Protein AF-A0A1A0UJ85-F1 (afdb_monomer)

pLDDT: mean 73.75, std 11.55, range [39.06, 90.12]

Radius of gyration: 15.01 Å; Cα contacts (8 Å, |Δi|>4): 72; chains: 1; bounding box: 28×41×36 Å

Solvent-accessible surface area (backbone atoms only — not comparable to full-atom values): 4955 Å² total; per-residue (Å²): 130,86,64,77,72,65,51,57,61,52,50,51,53,54,50,53,74,68,47,96,57,63,52,69,43,54,46,66,63,73,82,66,48,78,54,97,90,41,81,48,48,77,58,70,62,63,44,66,77,56,80,63,62,59,41,78,38,71,37,69,67,33,54,56,50,49,54,53,52,52,51,53,52,54,54,57,58,74,76,106

Sequence (80 aa):
MDSGCLHVVEAAVDAQRRFELPVRMGIATGETKVRDGDYFGTVLHRVMAVGPGGHILVAELATSAYEQIDQARAQLQQLR

Mean predicted aligned error: 9.72 Å

Structure (mmCIF, N/CA/C/O backbone):
data_AF-A0A1A0UJ85-F1
#
_entry.id   AF-A0A1A0UJ85-F1
#
loop_
_atom_site.group_PDB
_atom_site.id
_atom_site.type_symbol
_atom_site.label_atom_id
_atom_site.label_alt_id
_atom_site.label_comp_id
_atom_site.label_asym_id
_atom_site.label_entity_id
_atom_site.label_seq_id
_atom_site.pdbx_PDB_ins_code
_atom_site.Cartn_x
_atom_site.Cartn_y
_atom_site.Cartn_z
_atom_site.occupancy
_atom_site.B_iso_or_e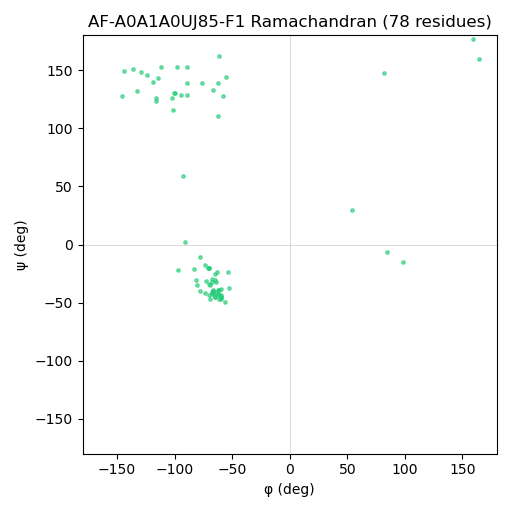quiv
_atom_site.auth_seq_id
_atom_site.auth_comp_id
_atom_site.auth_asym_id
_atom_site.auth_atom_id
_atom_site.pdbx_PDB_model_num
ATOM 1 N N . MET A 1 1 ? -3.251 11.606 -17.391 1.00 39.06 1 MET A N 1
ATOM 2 C CA . MET A 1 1 ? -2.468 10.406 -17.751 1.00 39.06 1 MET A CA 1
ATOM 3 C C . MET A 1 1 ? -2.272 9.630 -16.469 1.00 39.06 1 MET A C 1
ATOM 5 O O . MET A 1 1 ? -1.804 10.209 -15.496 1.00 39.06 1 MET A O 1
ATOM 9 N N . ASP A 1 2 ? -2.804 8.417 -16.460 1.00 44.62 2 ASP A N 1
ATOM 10 C CA . ASP A 1 2 ? -3.232 7.672 -15.280 1.00 44.62 2 ASP A CA 1
ATOM 11 C C . ASP A 1 2 ? -2.104 7.448 -14.261 1.00 44.62 2 ASP A C 1
ATOM 13 O O . ASP A 1 2 ? -0.995 7.027 -14.593 1.00 44.62 2 ASP A O 1
ATOM 17 N N . SER A 1 3 ? -2.374 7.815 -13.013 1.00 50.03 3 SER A N 1
ATOM 18 C CA . SER A 1 3 ? -1.423 7.819 -11.905 1.00 50.03 3 SER A CA 1
ATOM 19 C C . SER A 1 3 ? -1.502 6.493 -11.151 1.00 50.03 3 SER A C 1
ATOM 21 O O . SER A 1 3 ? -1.800 6.468 -9.962 1.00 50.03 3 SER A O 1
ATOM 23 N N . GLY A 1 4 ? -1.258 5.378 -11.847 1.00 51.31 4 GLY A N 1
ATOM 24 C CA . GLY A 1 4 ? -1.450 4.020 -11.312 1.00 51.31 4 GLY A CA 1
ATOM 25 C C . GLY A 1 4 ? -0.737 3.731 -9.982 1.00 51.31 4 GLY A C 1
ATOM 26 O O . GLY A 1 4 ? -1.183 2.884 -9.219 1.00 51.31 4 GLY A O 1
ATOM 27 N N . CYS A 1 5 ? 0.327 4.473 -9.672 1.00 49.34 5 CYS A N 1
ATOM 28 C CA . CYS A 1 5 ? 1.094 4.359 -8.436 1.00 49.34 5 CYS A CA 1
ATOM 29 C C . CYS A 1 5 ? 0.407 5.033 -7.223 1.00 49.34 5 CYS A C 1
ATOM 31 O O . CYS A 1 5 ? 0.384 4.447 -6.144 1.00 49.34 5 CYS A O 1
ATOM 33 N N . LEU A 1 6 ? -0.219 6.208 -7.373 1.00 54.28 6 LEU A N 1
ATOM 34 C CA . LEU A 1 6 ? -0.837 6.916 -6.232 1.00 54.28 6 LEU A CA 1
ATOM 35 C C . LEU A 1 6 ? -2.055 6.154 -5.666 1.00 54.28 6 LEU A C 1
ATOM 37 O O . LEU A 1 6 ? -2.304 6.164 -4.462 1.00 54.28 6 LEU A O 1
ATOM 41 N N . HIS A 1 7 ? -2.745 5.403 -6.529 1.00 72.62 7 HIS A N 1
ATOM 42 C CA . HIS A 1 7 ? -3.980 4.698 -6.190 1.00 72.62 7 HIS A CA 1
ATOM 43 C C . HIS A 1 7 ? -3.818 3.588 -5.143 1.00 72.62 7 HIS A C 1
ATOM 45 O O . HIS A 1 7 ? -4.787 3.265 -4.465 1.00 72.62 7 HIS A O 1
ATOM 51 N N . VAL A 1 8 ? -2.635 2.982 -4.983 1.00 77.06 8 VAL A N 1
ATOM 52 C CA . VAL A 1 8 ? -2.487 1.819 -4.083 1.00 77.06 8 VAL A CA 1
ATOM 53 C C . VAL A 1 8 ? -2.541 2.233 -2.612 1.00 77.06 8 VAL A C 1
ATOM 55 O O . VAL A 1 8 ? -3.185 1.564 -1.805 1.00 77.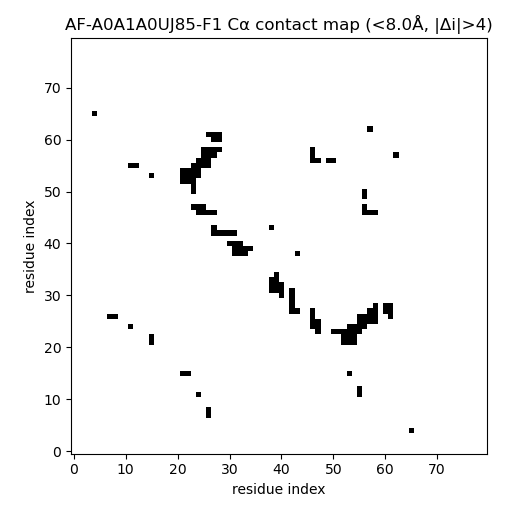06 8 VAL A O 1
ATOM 58 N N . VAL A 1 9 ? -1.891 3.345 -2.256 1.00 79.12 9 VAL A N 1
ATOM 59 C CA . VAL A 1 9 ? -1.922 3.860 -0.879 1.00 79.12 9 VAL A CA 1
ATOM 60 C C . VAL A 1 9 ? -3.305 4.415 -0.555 1.00 79.12 9 VAL A C 1
ATOM 62 O O . VAL A 1 9 ? -3.845 4.108 0.504 1.00 79.12 9 VAL A O 1
ATOM 65 N N . GLU A 1 10 ? -3.908 5.166 -1.478 1.00 82.81 10 GLU A N 1
ATOM 66 C CA . GLU A 1 10 ? -5.271 5.686 -1.320 1.00 82.81 10 GLU A CA 1
ATOM 67 C C . GLU A 1 10 ? -6.289 4.554 -1.152 1.00 82.81 10 GLU A C 1
ATOM 69 O O . GLU A 1 10 ? -7.071 4.572 -0.205 1.00 82.81 10 GLU A O 1
ATOM 74 N N . ALA A 1 11 ? -6.207 3.506 -1.976 1.00 85.44 11 ALA A N 1
ATOM 75 C CA . ALA A 1 11 ? -7.067 2.333 -1.849 1.00 85.44 11 ALA A CA 1
ATOM 76 C C . ALA A 1 11 ? -6.888 1.621 -0.500 1.00 85.44 11 ALA A C 1
ATOM 78 O O . ALA A 1 11 ? -7.873 1.187 0.097 1.00 85.44 11 ALA A O 1
ATOM 79 N N . ALA A 1 12 ? -5.657 1.519 0.012 1.00 84.38 12 ALA A N 1
ATOM 80 C CA . ALA A 1 12 ? -5.409 0.947 1.335 1.00 84.38 12 ALA A CA 1
ATOM 81 C C . ALA A 1 12 ? -5.992 1.824 2.459 1.00 84.38 12 ALA A C 1
ATOM 83 O O . ALA A 1 12 ? -6.560 1.300 3.419 1.00 84.38 12 ALA A O 1
ATOM 84 N N . VAL A 1 13 ? -5.901 3.153 2.340 1.00 87.00 13 VAL A N 1
ATOM 85 C CA . VAL A 1 13 ? -6.508 4.101 3.289 1.00 87.00 13 VAL A CA 1
ATOM 86 C C . VAL A 1 13 ? -8.033 4.002 3.265 1.00 87.00 13 VAL A C 1
ATOM 88 O O . VAL A 1 13 ? -8.662 3.929 4.324 1.00 87.00 13 VAL A O 1
ATOM 91 N N . ASP A 1 14 ? -8.634 3.953 2.081 1.00 89.81 14 ASP A N 1
ATOM 92 C CA . ASP A 1 14 ? -10.082 3.833 1.919 1.00 89.81 14 ASP A CA 1
ATOM 93 C C . ASP A 1 14 ? -10.602 2.484 2.420 1.00 89.81 14 ASP A C 1
ATOM 95 O O . ASP A 1 14 ? -11.627 2.432 3.104 1.00 89.81 14 ASP A O 1
ATOM 99 N N . ALA A 1 15 ? -9.867 1.399 2.163 1.00 86.56 15 ALA A N 1
ATOM 100 C CA . ALA A 1 15 ? -10.173 0.088 2.719 1.00 86.56 15 ALA A CA 1
ATOM 101 C C 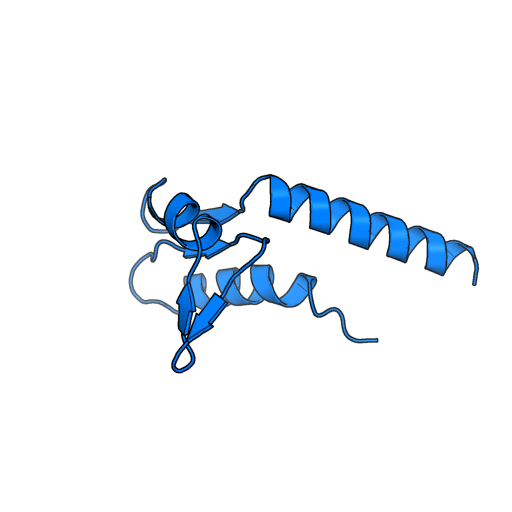. ALA A 1 15 ? -10.155 0.123 4.254 1.00 86.56 15 ALA A C 1
ATOM 103 O O . ALA A 1 15 ? -11.104 -0.346 4.883 1.00 86.56 15 ALA A O 1
ATOM 104 N N . GLN A 1 16 ? -9.139 0.749 4.862 1.00 87.56 16 GLN A N 1
ATOM 105 C CA . GLN A 1 16 ? -9.027 0.832 6.321 1.00 87.56 16 GLN A CA 1
ATOM 106 C C . GLN A 1 16 ? -10.226 1.535 6.961 1.00 87.56 16 GLN A C 1
ATOM 108 O O . GLN A 1 16 ? -10.692 1.133 8.023 1.00 87.56 16 GLN A O 1
ATOM 113 N N . ARG A 1 17 ? -10.744 2.578 6.307 1.00 88.69 17 ARG A N 1
ATOM 114 C CA . ARG A 1 17 ? -11.910 3.342 6.778 1.00 88.69 17 ARG A CA 1
ATOM 115 C C . ARG A 1 17 ? -13.224 2.570 6.673 1.00 88.69 17 ARG A C 1
ATOM 117 O O . ARG A 1 17 ? -14.194 2.953 7.320 1.00 88.69 17 ARG A O 1
ATOM 124 N N . ARG A 1 18 ? -13.276 1.534 5.831 1.00 90.12 18 ARG A N 1
ATOM 125 C CA . ARG A 1 18 ? -14.500 0.788 5.518 1.00 90.12 18 ARG A CA 1
ATOM 126 C C . ARG A 1 18 ? -14.663 -0.491 6.337 1.00 90.12 18 ARG A C 1
ATOM 128 O O . ARG A 1 18 ? -15.785 -0.975 6.455 1.00 90.12 18 ARG A O 1
ATOM 135 N N . PHE A 1 19 ? -13.582 -1.044 6.883 1.00 86.06 19 PHE A N 1
ATOM 136 C CA . PHE A 1 19 ? -13.666 -2.219 7.748 1.00 86.06 19 PHE A CA 1
ATOM 137 C C . PHE A 1 19 ? -14.181 -1.858 9.145 1.00 86.06 19 PHE A C 1
ATOM 139 O O . PHE A 1 19 ? -13.779 -0.864 9.740 1.00 86.06 19 PHE A O 1
ATOM 146 N N . GLU A 1 20 ? -15.055 -2.707 9.688 1.00 85.56 20 GLU A N 1
ATOM 147 C CA . GLU A 1 20 ? -15.638 -2.540 11.029 1.00 85.56 20 GLU A CA 1
ATOM 148 C C . GLU A 1 20 ? -14.618 -2.766 12.156 1.00 85.56 20 GLU A C 1
ATOM 150 O O . GLU A 1 20 ? -14.812 -2.315 13.284 1.00 85.56 20 GLU A O 1
ATOM 155 N N . LEU A 1 21 ? -13.516 -3.457 11.848 1.00 84.81 21 LEU A N 1
ATOM 156 C CA . LEU A 1 21 ? -12.393 -3.690 12.747 1.00 84.81 21 LEU A CA 1
ATOM 157 C C . LEU A 1 21 ? -11.098 -3.187 12.098 1.00 84.81 21 LEU A C 1
ATOM 159 O O . LEU A 1 21 ? -10.942 -3.333 10.885 1.00 84.81 21 LEU A O 1
ATOM 163 N N . PRO A 1 22 ? -10.133 -2.663 12.877 1.00 78.38 22 PRO A N 1
ATOM 164 C CA . PRO A 1 22 ? -8.849 -2.232 12.335 1.00 78.38 22 PRO A CA 1
ATOM 165 C C . PRO A 1 22 ? -8.096 -3.413 11.709 1.00 78.38 22 PRO A C 1
ATOM 167 O O . PRO A 1 22 ? -7.614 -4.300 12.422 1.00 78.38 22 PRO A O 1
ATOM 170 N N . VAL A 1 23 ? -7.953 -3.424 10.382 1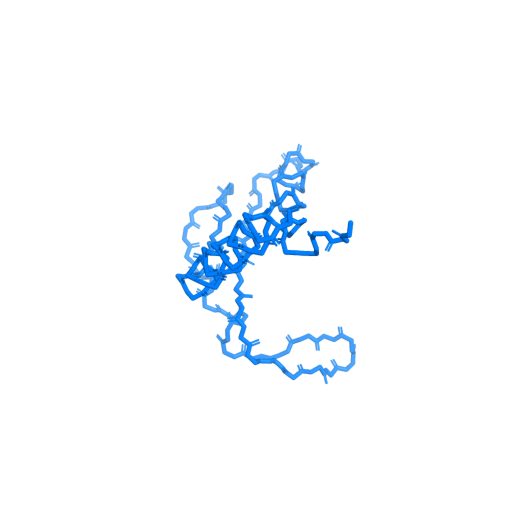.00 82.06 23 VAL A N 1
ATOM 171 C CA . VAL A 1 23 ? -7.206 -4.476 9.678 1.00 82.06 23 VAL A CA 1
ATOM 172 C C . VAL A 1 23 ? -5.733 -4.096 9.562 1.00 82.06 23 VAL A C 1
ATOM 174 O O . VAL A 1 23 ? -5.359 -2.923 9.590 1.00 82.06 23 VAL A O 1
ATOM 177 N N . ARG A 1 24 ? -4.851 -5.090 9.473 1.00 81.62 24 ARG A N 1
ATOM 178 C CA . ARG A 1 24 ? -3.431 -4.865 9.177 1.00 81.62 24 ARG A CA 1
ATOM 179 C C . ARG A 1 24 ? -3.226 -5.023 7.676 1.00 81.62 24 ARG A C 1
ATOM 181 O O . ARG A 1 24 ? -3.630 -6.042 7.123 1.00 81.62 24 ARG A O 1
ATOM 188 N N . MET A 1 25 ? -2.591 -4.046 7.038 1.00 83.50 25 MET A N 1
ATOM 189 C CA . MET A 1 25 ? -2.318 -4.072 5.599 1.00 83.50 25 MET A CA 1
ATOM 190 C C . MET A 1 25 ? -0.847 -3.781 5.311 1.00 83.50 25 MET A C 1
ATOM 192 O O . MET A 1 25 ? -0.193 -3.036 6.042 1.00 83.50 25 MET A O 1
ATOM 196 N N . GLY A 1 26 ? -0.328 -4.372 4.237 1.00 79.75 26 GLY A N 1
ATOM 197 C CA . GLY A 1 26 ? 1.057 -4.226 3.813 1.00 79.75 26 GLY A CA 1
ATOM 198 C C . GLY A 1 26 ? 1.179 -3.930 2.324 1.00 79.75 26 GLY A C 1
ATOM 199 O O . GLY A 1 26 ? 0.570 -4.616 1.510 1.00 79.75 26 GLY A O 1
ATOM 200 N N . ILE A 1 27 ? 1.988 -2.931 1.974 1.00 79.12 27 ILE A N 1
ATOM 201 C CA . ILE A 1 27 ? 2.300 -2.526 0.603 1.00 79.12 27 ILE A CA 1
ATOM 202 C C . ILE A 1 27 ? 3.789 -2.761 0.364 1.00 79.12 27 ILE A C 1
ATOM 204 O O . ILE A 1 27 ? 4.647 -2.273 1.104 1.00 79.12 27 ILE A O 1
ATOM 208 N N . ALA A 1 28 ? 4.107 -3.503 -0.689 1.00 78.50 28 ALA A N 1
ATOM 209 C CA . ALA A 1 28 ? 5.476 -3.769 -1.092 1.00 78.50 28 ALA A CA 1
ATOM 210 C C . ALA A 1 28 ? 5.583 -3.817 -2.615 1.00 78.50 28 ALA A C 1
ATOM 212 O O . ALA A 1 28 ? 4.648 -4.231 -3.297 1.00 78.50 28 ALA A O 1
ATOM 213 N N . THR A 1 29 ? 6.739 -3.418 -3.138 1.00 75.44 29 THR A N 1
ATOM 214 C CA . THR A 1 29 ? 7.084 -3.526 -4.556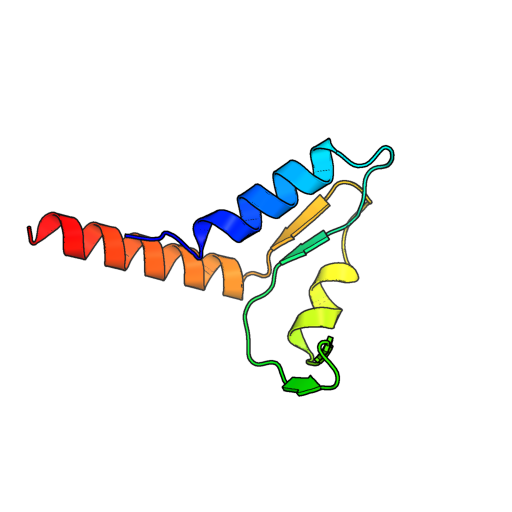 1.00 75.44 29 THR A CA 1
ATOM 215 C C . THR A 1 29 ? 8.237 -4.510 -4.715 1.00 75.44 29 THR A C 1
ATOM 217 O O . THR A 1 29 ? 9.123 -4.604 -3.861 1.00 75.44 29 THR A O 1
ATOM 220 N N . GLY A 1 30 ? 8.213 -5.287 -5.792 1.00 74.56 30 GLY A N 1
ATOM 221 C CA . GLY A 1 30 ? 9.269 -6.237 -6.114 1.00 74.56 30 GLY A CA 1
ATOM 222 C C . GLY A 1 30 ? 8.790 -7.330 -7.058 1.00 74.56 30 GLY A C 1
ATOM 223 O O . GLY A 1 30 ? 7.618 -7.381 -7.431 1.00 74.56 30 GLY A O 1
ATOM 224 N N . GLU A 1 31 ? 9.710 -8.204 -7.450 1.00 72.06 31 GLU A N 1
ATOM 225 C CA . GLU A 1 31 ? 9.394 -9.321 -8.335 1.00 72.06 31 GLU A CA 1
ATOM 226 C C . GLU A 1 31 ? 8.462 -10.322 -7.647 1.00 72.06 31 GLU A C 1
ATOM 228 O O . GLU A 1 31 ? 8.676 -10.740 -6.505 1.00 72.06 31 GLU A O 1
ATOM 233 N N . THR A 1 32 ? 7.419 -10.726 -8.367 1.00 75.25 32 THR A N 1
ATOM 234 C CA . THR A 1 32 ? 6.447 -11.719 -7.912 1.00 75.25 32 THR A CA 1
ATOM 235 C C . THR A 1 32 ? 6.141 -12.693 -9.038 1.00 75.25 32 THR A C 1
ATOM 237 O O . THR A 1 32 ? 6.231 -12.361 -10.221 1.00 75.25 32 THR A O 1
ATOM 240 N N . LYS A 1 33 ? 5.795 -13.925 -8.668 1.00 78.44 33 LYS A N 1
ATOM 241 C CA . LYS A 1 33 ? 5.289 -14.935 -9.598 1.00 78.44 33 LYS A CA 1
ATOM 242 C C . LYS A 1 33 ? 3.776 -14.996 -9.477 1.00 78.44 33 LYS A C 1
ATOM 244 O O . LYS A 1 33 ? 3.268 -15.134 -8.367 1.00 78.44 33 LYS A O 1
ATOM 249 N N . VAL A 1 34 ? 3.083 -14.939 -10.610 1.00 80.62 34 VAL A N 1
ATOM 250 C CA . VAL A 1 34 ? 1.634 -15.154 -10.669 1.00 80.62 34 VAL A CA 1
ATOM 251 C C . VAL A 1 34 ? 1.364 -16.638 -10.883 1.00 80.62 34 VAL A C 1
ATOM 253 O O . VAL A 1 34 ? 1.931 -17.246 -11.793 1.00 80.62 34 VAL A O 1
ATOM 256 N N . ARG A 1 35 ? 0.508 -17.227 -10.052 1.00 82.38 35 ARG A N 1
ATOM 257 C CA . ARG A 1 35 ? 0.024 -18.602 -10.205 1.00 82.38 35 ARG A CA 1
ATOM 258 C C . ARG A 1 35 ? -1.420 -18.672 -9.730 1.00 82.38 35 ARG A C 1
ATOM 260 O O . ARG A 1 35 ? -1.705 -18.235 -8.626 1.00 82.38 35 ARG A O 1
ATOM 267 N N . ASP A 1 36 ? -2.304 -19.208 -10.568 1.00 83.44 36 ASP A N 1
ATOM 268 C CA . ASP A 1 36 ? -3.739 -19.363 -10.278 1.00 83.44 36 ASP A CA 1
ATOM 269 C C . ASP A 1 36 ? -4.444 -18.056 -9.856 1.00 83.44 36 ASP A C 1
ATOM 271 O O . ASP A 1 36 ? -5.405 -18.070 -9.099 1.00 83.44 36 ASP A O 1
ATOM 275 N N . GLY A 1 37 ? -3.965 -16.909 -10.355 1.00 79.81 37 GLY A N 1
ATOM 276 C CA . GLY A 1 37 ? -4.485 -15.581 -9.998 1.00 79.81 37 GLY A CA 1
ATOM 277 C C . GLY A 1 37 ? -3.898 -14.985 -8.715 1.00 79.81 37 GLY A C 1
ATOM 278 O O . GLY A 1 37 ? -4.117 -13.807 -8.450 1.00 79.81 37 GLY A O 1
ATOM 279 N N . ASP A 1 38 ? -3.092 -15.752 -7.980 1.00 76.25 38 ASP A N 1
ATOM 280 C CA . ASP A 1 38 ? -2.404 -15.308 -6.771 1.00 76.25 38 ASP A CA 1
ATOM 281 C C . ASP A 1 38 ? -0.951 -14.903 -7.045 1.00 76.25 38 ASP A C 1
ATOM 283 O O . ASP A 1 38 ? -0.281 -15.408 -7.953 1.00 76.25 38 ASP A O 1
ATOM 287 N N . TYR A 1 39 ? -0.442 -13.999 -6.207 1.00 74.88 39 TYR A N 1
ATOM 288 C CA . TYR A 1 39 ? 0.932 -13.507 -6.258 1.00 74.88 39 TYR A CA 1
ATOM 289 C C . TYR A 1 39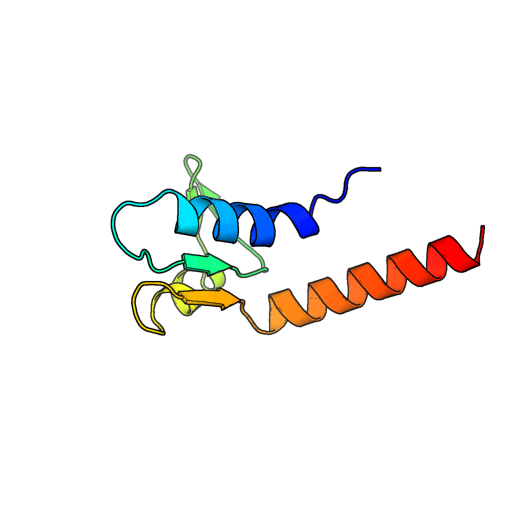 ? 1.786 -14.172 -5.176 1.00 74.88 39 TYR A C 1
ATOM 291 O O . TYR A 1 39 ? 1.485 -14.102 -3.986 1.00 74.88 39 TYR A O 1
ATOM 299 N N . PHE A 1 40 ? 2.904 -14.771 -5.580 1.00 70.00 40 PHE A N 1
ATOM 300 C CA . PHE A 1 40 ? 3.853 -15.433 -4.688 1.00 70.00 40 PHE A CA 1
ATOM 301 C C . PHE A 1 40 ? 5.229 -14.766 -4.768 1.00 70.00 40 PHE A C 1
ATOM 303 O O . PHE A 1 40 ? 5.716 -14.428 -5.848 1.00 70.00 40 PHE A O 1
ATOM 310 N N . GLY A 1 41 ? 5.892 -14.613 -3.623 1.00 68.06 41 GLY A N 1
ATOM 311 C CA . GLY A 1 41 ? 7.237 -14.045 -3.546 1.00 68.06 41 GLY A CA 1
ATOM 312 C C . GLY A 1 41 ? 7.611 -13.630 -2.126 1.00 68.06 41 GLY A C 1
ATOM 313 O O . GLY A 1 41 ? 6.748 -13.407 -1.278 1.00 68.06 41 GLY A O 1
ATOM 314 N N . THR A 1 42 ? 8.911 -13.506 -1.860 1.00 66.38 42 THR A N 1
ATOM 315 C CA . THR A 1 42 ? 9.452 -13.126 -0.537 1.00 66.38 42 THR A CA 1
ATOM 316 C C . THR A 1 42 ? 9.033 -11.719 -0.103 1.00 66.38 42 THR A C 1
ATOM 318 O O . THR A 1 42 ? 8.970 -11.418 1.087 1.00 66.38 42 THR A O 1
ATOM 321 N N . VAL A 1 43 ? 8.700 -10.869 -1.074 1.00 64.56 43 VAL A N 1
ATOM 322 C CA . VAL A 1 43 ? 8.268 -9.484 -0.884 1.00 64.56 43 VAL A CA 1
ATOM 323 C C . VAL A 1 43 ? 6.876 -9.400 -0.235 1.00 64.56 43 VAL A C 1
ATOM 325 O O . VAL A 1 43 ? 6.670 -8.537 0.617 1.00 64.56 43 VAL A O 1
ATOM 328 N N . LEU A 1 44 ? 5.958 -10.330 -0.545 1.00 59.06 44 LEU A N 1
ATOM 329 C CA . LEU A 1 44 ? 4.586 -10.337 -0.005 1.00 59.06 44 LEU A CA 1
ATOM 330 C C . LEU A 1 44 ? 4.526 -10.688 1.493 1.00 59.06 44 LEU A C 1
ATOM 332 O O . LEU A 1 44 ? 3.686 -10.170 2.223 1.00 59.06 44 LEU A O 1
ATOM 336 N N . HIS A 1 45 ? 5.415 -11.563 1.971 1.00 53.22 45 HIS A N 1
ATOM 337 C CA . HIS A 1 45 ? 5.298 -12.139 3.319 1.00 53.22 45 HIS A CA 1
ATOM 338 C C . HIS A 1 45 ? 5.875 -11.241 4.430 1.00 53.22 45 HIS A C 1
ATOM 340 O O . HIS A 1 45 ? 5.521 -11.382 5.598 1.00 53.22 45 HIS A O 1
ATOM 346 N N . ARG A 1 46 ? 6.772 -10.304 4.092 1.00 56.69 46 ARG A N 1
ATOM 347 C CA . ARG A 1 46 ? 7.567 -9.563 5.087 1.00 56.69 46 ARG A CA 1
ATOM 348 C C . ARG A 1 46 ? 6.822 -8.390 5.726 1.00 56.69 46 ARG A C 1
ATOM 350 O O . ARG A 1 46 ? 7.075 -8.066 6.880 1.00 56.69 46 ARG A O 1
ATOM 357 N N . VAL A 1 47 ? 5.909 -7.759 4.991 1.00 60.72 47 VAL A N 1
ATOM 358 C CA . VAL A 1 47 ? 5.225 -6.545 5.461 1.00 60.72 47 VAL A CA 1
ATOM 359 C C . VAL A 1 47 ? 4.070 -6.874 6.411 1.00 60.72 47 VAL A C 1
ATOM 361 O O . VAL A 1 47 ? 3.869 -6.184 7.402 1.00 60.72 47 VAL A O 1
ATOM 364 N N . MET A 1 48 ? 3.365 -7.984 6.180 1.00 60.97 48 MET A N 1
ATOM 365 C CA . MET A 1 48 ? 2.213 -8.393 6.998 1.00 60.97 48 MET A CA 1
ATOM 366 C C . MET A 1 48 ? 2.590 -8.860 8.418 1.00 60.97 48 MET A C 1
ATOM 368 O O . MET A 1 48 ? 1.749 -8.863 9.320 1.00 60.97 48 MET A O 1
ATOM 372 N N . ALA A 1 49 ? 3.852 -9.239 8.644 1.00 61.34 49 ALA A N 1
ATOM 373 C CA . ALA A 1 49 ? 4.316 -9.799 9.914 1.00 61.34 49 ALA A CA 1
ATOM 374 C C . ALA A 1 49 ? 4.542 -8.753 11.028 1.00 61.34 49 ALA A C 1
ATOM 376 O O . ALA A 1 49 ? 4.709 -9.125 12.188 1.00 61.34 49 ALA A O 1
ATOM 377 N N . VAL A 1 50 ? 4.524 -7.455 10.712 1.00 58.47 50 VAL A N 1
ATOM 378 C CA . VAL A 1 50 ? 4.918 -6.368 11.629 1.00 58.47 50 VAL A CA 1
ATOM 379 C C . VAL A 1 50 ? 3.691 -5.517 12.025 1.00 58.47 50 VAL A C 1
ATOM 381 O O . VAL A 1 50 ? 2.730 -5.465 11.275 1.00 58.47 50 VAL A O 1
ATOM 384 N N . GLY A 1 51 ? 3.685 -4.875 13.204 1.00 59.31 51 GLY A N 1
ATOM 385 C CA . GLY A 1 51 ? 2.787 -3.748 13.570 1.00 59.31 51 GLY A CA 1
ATOM 386 C C . GLY A 1 51 ? 1.349 -4.076 14.046 1.00 59.31 51 GLY A C 1
ATOM 387 O O . GLY A 1 51 ? 0.772 -5.042 13.603 1.00 59.31 51 GLY A O 1
ATOM 388 N N . PRO A 1 52 ? 0.690 -3.333 14.950 1.00 62.50 52 PRO A N 1
ATOM 389 C CA . PRO A 1 52 ? -0.700 -3.613 15.380 1.00 62.50 52 PRO A CA 1
ATOM 390 C C . PRO A 1 52 ? -1.752 -3.531 14.249 1.00 62.50 52 PRO A C 1
ATOM 392 O O . PRO A 1 52 ? -1.504 -2.911 13.216 1.00 62.50 52 PRO A O 1
ATOM 395 N N . GLY A 1 53 ? -2.950 -4.101 14.443 1.00 64.25 53 GLY A N 1
ATOM 396 C CA . GLY A 1 53 ? -4.098 -3.843 13.553 1.00 64.25 53 GLY A CA 1
ATOM 397 C C . GLY A 1 53 ? -4.396 -2.340 13.450 1.00 64.25 53 GLY A C 1
ATOM 398 O O . GLY A 1 53 ? -4.173 -1.607 14.413 1.00 64.25 53 GLY A O 1
ATOM 399 N N . GLY A 1 54 ? -4.822 -1.864 12.278 1.00 62.38 54 GLY A N 1
ATOM 400 C CA . GLY A 1 54 ? -4.982 -0.431 11.997 1.00 62.38 54 GLY A CA 1
ATOM 401 C C . GLY A 1 54 ? -3.810 0.205 11.237 1.00 62.38 54 GLY A C 1
ATOM 402 O O . GLY A 1 54 ? -3.975 1.280 10.663 1.00 62.38 54 GLY A O 1
ATOM 403 N N . HIS A 1 55 ? -2.652 -0.459 11.159 1.00 75.06 55 HIS A N 1
ATOM 404 C CA . HIS A 1 55 ? -1.490 0.056 10.429 1.00 75.06 55 HIS A CA 1
ATOM 405 C C . HIS A 1 55 ? -1.485 -0.375 8.957 1.00 75.06 55 HIS A C 1
ATOM 407 O O . HIS A 1 55 ? -1.751 -1.536 8.631 1.00 75.06 55 HIS A O 1
ATOM 413 N N . ILE A 1 56 ? -1.112 0.568 8.089 1.00 72.75 56 ILE A N 1
ATOM 414 C CA . ILE A 1 5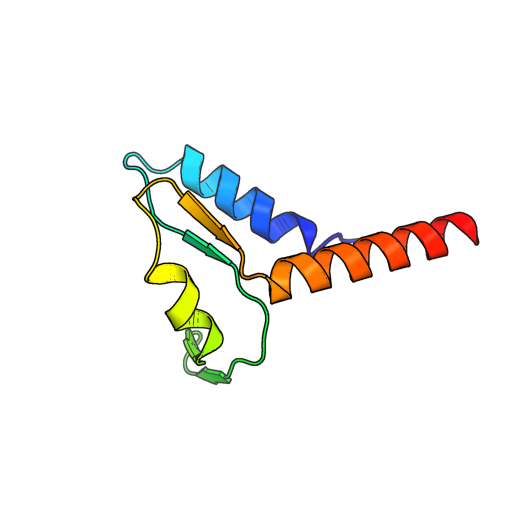6 ? -0.678 0.314 6.713 1.00 72.75 56 ILE A CA 1
ATOM 415 C C . ILE A 1 56 ? 0.845 0.399 6.720 1.00 72.75 56 ILE A C 1
ATOM 417 O O . ILE A 1 56 ? 1.413 1.450 7.011 1.00 72.75 56 ILE A O 1
ATOM 421 N N . LEU A 1 57 ? 1.508 -0.713 6.438 1.00 76.06 57 LEU A N 1
ATOM 422 C CA . LEU A 1 57 ? 2.963 -0.793 6.408 1.00 76.06 57 LEU A CA 1
ATOM 423 C C . LEU A 1 57 ? 3.428 -0.700 4.963 1.00 76.06 57 LEU A C 1
ATOM 425 O O . LEU A 1 57 ? 2.925 -1.418 4.105 1.00 76.06 57 LEU A O 1
ATOM 429 N N . VAL A 1 58 ? 4.396 0.166 4.692 1.00 70.88 58 VAL A N 1
ATOM 430 C CA . VAL A 1 58 ? 4.955 0.349 3.352 1.00 70.88 58 VAL A CA 1
ATOM 431 C C . VAL A 1 58 ? 6.420 -0.053 3.403 1.00 70.88 58 VAL A C 1
ATOM 433 O O . VAL A 1 58 ? 7.176 0.451 4.232 1.00 70.88 58 VAL A O 1
ATOM 436 N N . ALA A 1 59 ? 6.820 -1.007 2.563 1.00 75.19 59 ALA A N 1
ATOM 437 C CA . ALA A 1 59 ? 8.217 -1.406 2.473 1.00 75.19 59 ALA A CA 1
ATOM 438 C C . ALA A 1 59 ? 9.074 -0.223 1.996 1.00 75.19 59 ALA A C 1
ATOM 440 O O . ALA A 1 59 ? 8.695 0.471 1.060 1.00 75.19 59 ALA A O 1
ATOM 441 N N . GLU A 1 60 ? 10.259 -0.048 2.578 1.00 70.12 60 GLU A N 1
ATOM 442 C CA . GLU A 1 60 ? 11.194 1.036 2.234 1.00 70.12 60 GLU A CA 1
ATOM 443 C C . GLU A 1 60 ? 11.504 1.109 0.728 1.00 70.12 60 GLU A C 1
ATOM 445 O O . GLU A 1 60 ? 11.546 2.189 0.149 1.00 70.12 60 GLU A O 1
ATOM 450 N N . LEU A 1 61 ? 11.621 -0.048 0.066 1.00 68.50 61 LEU A N 1
ATOM 451 C CA . LEU A 1 61 ? 11.804 -0.129 -1.387 1.00 68.50 61 LEU A CA 1
ATOM 452 C C . LEU A 1 61 ? 10.599 0.408 -2.180 1.00 68.50 61 LEU A C 1
ATOM 454 O O . LEU A 1 61 ? 10.767 0.951 -3.268 1.00 68.50 61 LEU A O 1
ATOM 458 N N . ALA A 1 62 ? 9.382 0.261 -1.652 1.00 68.56 62 ALA A N 1
ATOM 459 C CA . ALA A 1 62 ? 8.201 0.856 -2.262 1.00 68.56 62 ALA A CA 1
ATOM 460 C C . ALA A 1 62 ? 8.255 2.379 -2.123 1.00 68.56 62 ALA A C 1
ATOM 462 O O . ALA A 1 62 ? 8.095 3.074 -3.121 1.00 68.56 62 ALA A O 1
ATOM 463 N N . THR A 1 63 ? 8.563 2.890 -0.928 1.00 70.69 63 THR A N 1
ATOM 464 C CA . THR A 1 63 ? 8.710 4.331 -0.667 1.00 70.69 63 THR A CA 1
ATOM 465 C C . THR A 1 63 ? 9.753 4.977 -1.582 1.00 70.69 63 THR A C 1
ATOM 467 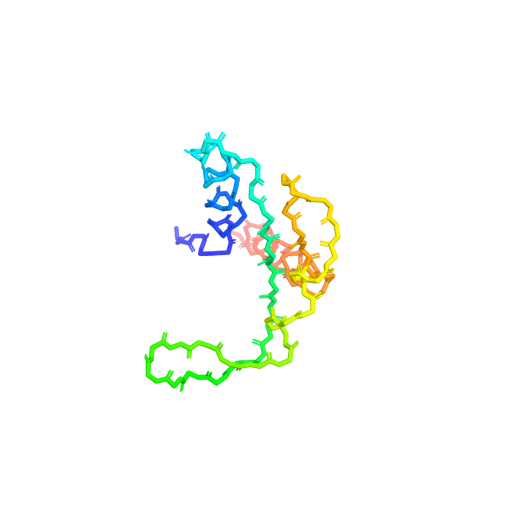O O . THR A 1 63 ? 9.448 5.959 -2.255 1.00 70.69 63 THR A O 1
ATOM 470 N N . SER A 1 64 ? 10.948 4.390 -1.692 1.00 67.50 64 SER A N 1
ATOM 471 C CA . SER A 1 64 ? 12.020 4.941 -2.532 1.00 67.50 64 SER A CA 1
ATOM 472 C C . SER A 1 64 ? 11.705 4.878 -4.029 1.00 67.50 64 SER A C 1
ATOM 474 O O . SER A 1 64 ? 12.117 5.758 -4.786 1.00 67.50 64 SER A O 1
ATOM 476 N N . ALA A 1 65 ? 10.957 3.867 -4.482 1.00 73.81 65 ALA A N 1
ATOM 477 C CA . ALA A 1 65 ? 10.466 3.811 -5.856 1.00 73.81 65 ALA A CA 1
ATOM 478 C C . ALA A 1 65 ? 9.420 4.906 -6.130 1.00 73.81 65 ALA A C 1
ATOM 480 O O . ALA A 1 65 ? 9.464 5.535 -7.187 1.00 73.81 65 ALA A O 1
ATOM 481 N N . TYR A 1 66 ? 8.512 5.169 -5.181 1.00 76.94 66 TYR A N 1
ATOM 482 C CA . TYR A 1 66 ? 7.517 6.240 -5.306 1.00 76.94 66 TYR A CA 1
ATOM 483 C C . TYR A 1 66 ? 8.167 7.618 -5.429 1.00 76.94 66 TYR A C 1
ATOM 485 O O . TYR A 1 66 ? 7.811 8.370 -6.334 1.00 76.94 66 TYR A O 1
ATOM 493 N N . GLU A 1 67 ? 9.145 7.929 -4.577 1.00 78.25 67 GLU A N 1
ATOM 494 C CA . GLU A 1 67 ? 9.862 9.209 -4.615 1.00 78.25 67 GLU A CA 1
ATOM 495 C C . GLU A 1 67 ? 10.569 9.431 -5.957 1.00 78.25 67 GLU A C 1
ATOM 497 O O . GLU A 1 67 ? 10.460 10.505 -6.546 1.00 78.25 67 GLU A O 1
ATOM 502 N N . GLN A 1 68 ? 11.235 8.402 -6.489 1.00 79.81 68 GLN A N 1
ATOM 503 C CA . GLN A 1 68 ? 11.904 8.482 -7.791 1.00 79.81 68 GLN A CA 1
ATOM 504 C C . GLN A 1 68 ? 10.915 8.709 -8.942 1.00 79.81 68 GLN A C 1
ATOM 506 O O . GLN A 1 68 ? 11.191 9.499 -9.847 1.00 79.81 68 GLN A O 1
ATOM 511 N N . ILE A 1 69 ? 9.757 8.041 -8.916 1.00 83.88 69 ILE A N 1
ATOM 512 C CA . ILE A 1 69 ? 8.711 8.217 -9.935 1.00 83.88 69 ILE A CA 1
ATOM 513 C C . ILE A 1 69 ? 8.131 9.634 -9.874 1.00 83.88 69 ILE A C 1
ATOM 515 O O . ILE A 1 69 ? 7.929 10.255 -10.922 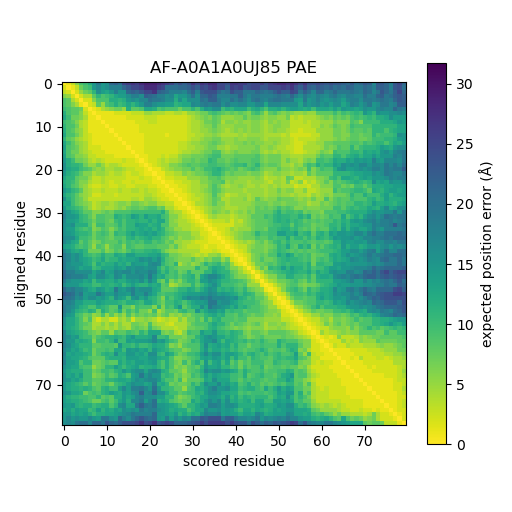1.00 83.88 69 ILE A O 1
ATOM 519 N N . ASP A 1 70 ? 7.878 10.155 -8.673 1.00 82.81 70 ASP A N 1
ATOM 520 C CA . ASP A 1 70 ? 7.323 11.498 -8.496 1.00 82.81 70 ASP A CA 1
ATOM 521 C C . ASP A 1 70 ? 8.319 12.582 -8.938 1.00 82.81 70 ASP A C 1
ATOM 523 O O . ASP A 1 70 ? 7.968 13.478 -9.710 1.00 82.81 70 ASP A O 1
ATOM 527 N N . GLN A 1 71 ? 9.599 12.430 -8.583 1.00 82.19 71 GLN A N 1
ATOM 528 C CA . GLN A 1 71 ? 10.679 13.303 -9.054 1.00 82.19 71 GLN A CA 1
ATOM 529 C C . GLN A 1 71 ? 10.811 13.293 -10.581 1.00 82.19 71 GLN A C 1
ATOM 531 O O . GLN A 1 71 ? 10.872 14.358 -11.201 1.00 82.19 71 GLN A O 1
ATOM 536 N N . ALA A 1 72 ? 10.808 12.111 -11.205 1.00 79.62 72 ALA A N 1
ATOM 537 C CA . ALA A 1 72 ? 10.883 11.989 -12.660 1.00 79.62 72 ALA A CA 1
ATOM 538 C C . ALA A 1 72 ? 9.673 12.646 -13.348 1.00 79.62 72 ALA A C 1
ATOM 540 O O . ALA A 1 72 ? 9.818 13.317 -14.373 1.00 79.62 72 ALA A O 1
ATOM 541 N N . ARG A 1 73 ? 8.471 12.505 -12.773 1.00 86.25 73 ARG A N 1
ATOM 542 C CA . ARG A 1 73 ? 7.258 13.164 -13.277 1.00 86.25 73 ARG A CA 1
ATOM 543 C C . ARG A 1 73 ? 7.357 14.687 -13.159 1.00 86.25 73 ARG A C 1
ATOM 545 O O . ARG A 1 73 ? 7.041 15.370 -14.134 1.00 86.25 73 ARG A O 1
ATOM 552 N N . ALA A 1 74 ? 7.816 15.208 -12.023 1.00 81.88 74 ALA A N 1
ATOM 553 C CA . ALA A 1 74 ? 8.000 16.643 -11.813 1.00 81.88 74 ALA A CA 1
ATOM 554 C C . ALA A 1 74 ? 9.032 17.238 -12.791 1.00 81.88 74 ALA A C 1
ATOM 556 O O . ALA A 1 74 ? 8.779 18.279 -13.397 1.00 81.88 74 ALA A O 1
ATOM 557 N N . GLN A 1 75 ? 10.151 16.544 -13.029 1.00 86.69 75 GLN A N 1
ATOM 558 C CA . GLN A 1 75 ? 11.160 16.950 -14.018 1.00 86.69 75 GLN A CA 1
ATOM 559 C C . GLN A 1 75 ? 10.592 16.996 -15.443 1.00 86.69 75 GLN A C 1
ATOM 561 O O . GLN A 1 75 ? 10.825 17.958 -16.171 1.00 86.69 75 GLN A O 1
ATOM 566 N N . LEU A 1 76 ? 9.796 15.998 -15.842 1.00 86.31 76 LEU A N 1
ATOM 567 C CA . LEU A 1 76 ? 9.143 15.987 -17.157 1.00 86.31 76 LEU A CA 1
ATOM 568 C C . LEU A 1 76 ? 8.121 17.120 -17.330 1.00 86.31 76 LEU A C 1
ATOM 570 O O . LEU A 1 76 ? 7.923 17.591 -18.448 1.00 86.31 76 LEU A O 1
ATOM 574 N N . GLN A 1 77 ? 7.467 17.558 -16.252 1.00 87.50 77 GLN A N 1
ATOM 575 C CA . GLN A 1 77 ? 6.542 18.694 -16.284 1.00 87.50 77 GLN A CA 1
ATOM 576 C C . GLN A 1 77 ? 7.264 20.036 -16.426 1.00 87.50 77 GLN A C 1
ATOM 578 O O . GLN A 1 77 ? 6.717 20.933 -17.049 1.00 87.50 77 GLN A O 1
ATOM 583 N N . GLN A 1 78 ? 8.483 20.165 -15.896 1.00 83.38 78 GLN A N 1
ATOM 584 C CA . GLN A 1 78 ? 9.308 21.371 -16.049 1.00 83.38 78 GLN A CA 1
ATOM 585 C C . GLN A 1 78 ? 9.905 21.524 -17.456 1.00 83.38 78 GLN A C 1
ATOM 587 O O . GLN A 1 78 ? 10.349 22.608 -17.821 1.00 83.38 78 GLN A O 1
ATOM 592 N N . LEU A 1 79 ? 9.931 20.441 -18.239 1.00 74.94 79 LEU A N 1
ATOM 593 C CA . LEU A 1 79 ? 10.396 20.421 -19.629 1.00 74.94 79 LEU A CA 1
ATOM 594 C C . LEU A 1 79 ? 9.269 20.670 -20.653 1.00 74.94 79 LEU A C 1
ATOM 596 O O . LEU A 1 79 ? 9.521 20.598 -21.857 1.00 74.94 79 LEU A O 1
ATOM 600 N N . ARG A 1 80 ? 8.039 20.921 -20.193 1.00 60.41 80 ARG A N 1
ATOM 601 C CA . ARG A 1 80 ? 6.867 21.281 -21.006 1.00 60.41 80 ARG A CA 1
ATOM 602 C C . ARG A 1 80 ? 6.475 22.731 -20.774 1.00 60.41 80 ARG A C 1
ATOM 604 O O . ARG A 1 80 ? 5.973 23.326 -21.751 1.00 60.41 80 ARG A O 1
#

Secondary structure (DSSP, 8-state):
---TTHHHHHHHHHHHHHSSS---EEE--S--EEETTEEESHHHHHHHTSS-TT-EEE-HHHHHHHHHHHHHHHHHHHT-

Foldseek 3Di:
DDPVLVVVVVVVVVVCVPDPWQAEAEAFDDDWDDDPNDTDDPGVPPGRVDDDRNDYGYDPNSVVVVVVVVVVVVVVVVVD